Protein AF-A0A940CL05-F1 (afdb_monomer_lite)

Secondary structure (DSSP, 8-state):
-TTSGGG-----TT--HHHHHHHHHHHHHHHHHHHHHHHHHHHHHHHHHHHHHHHTS-TTSPPEEEEEETTTTSEEEEEETT--SS--SEEEEEGGG-GGGTEEEEEE-SSTT--EEEEEEGGGHHHHHHHHHHHHHHHHHHHHHHHHHT-

Foldseek 3Di:
DVVPVVPPDPPPVPQDPVNVVVVVVVVVVLLVLLCVLCVLVLVLVVVVLVCCQVPPADPPAFRWDWDDCCNPPQKIFIDGPPDPDPDGQKIWGDVVSDCVVQKIWIWGCLDVVDIDIDIDGSVCSVVVSVVVNVSVVSNSVVVVVVVVVVD

Sequence (151 aa):
RKRVEELGVTLSDQATVEEIRQKEKEYIQRRELIETSLESFVRSATSLIYQINKRYLPRNADLLRVINLVYEQSEIIIREDQEQNENFLMLIYVKDQDVSKNLIIVEDKTNPEKHETREYNRSQIFKFGDDLADSMVRYLEGIRERSKKAS

Structure (mmCIF, N/CA/C/O backbone):
data_AF-A0A940CL05-F1
#
_entry.id   AF-A0A940CL05-F1
#
loop_
_atom_site.group_PDB
_atom_site.id
_atom_site.type_symbol
_atom_site.label_atom_id
_atom_site.label_alt_id
_atom_site.label_comp_id
_atom_site.label_asym_id
_atom_site.label_entity_id
_atom_site.label_seq_id
_atom_site.pdbx_PDB_ins_code
_atom_site.Cartn_x
_atom_site.Cartn_y
_atom_site.Cartn_z
_atom_site.occupancy
_atom_site.B_iso_or_equiv
_atom_site.auth_seq_id
_atom_site.auth_comp_id
_atom_site.auth_asym_id
_atom_site.auth_atom_id
_atom_site.pdbx_PDB_model_num
ATOM 1 N N . ARG A 1 1 ? -22.496 23.730 14.821 1.00 50.78 1 ARG A N 1
ATOM 2 C CA . ARG A 1 1 ? -23.501 23.354 13.795 1.00 50.78 1 ARG A CA 1
ATOM 3 C C . ARG A 1 1 ? -22.889 22.778 12.508 1.00 50.78 1 ARG A C 1
ATOM 5 O O . ARG A 1 1 ? -23.553 21.954 11.921 1.00 50.78 1 ARG A O 1
ATOM 12 N N . LYS A 1 2 ? -21.629 23.073 12.130 1.00 45.72 2 LYS A N 1
ATOM 13 C CA . LYS A 1 2 ? -20.978 22.493 10.927 1.00 45.72 2 LYS A CA 1
ATOM 14 C C . LYS A 1 2 ? -20.368 21.076 11.052 1.00 45.72 2 LYS A C 1
ATOM 16 O O . LYS A 1 2 ? -20.033 20.500 10.038 1.00 45.72 2 LYS A O 1
ATOM 21 N N . ARG A 1 3 ? -20.225 20.500 12.257 1.00 53.31 3 ARG A N 1
ATOM 22 C CA . ARG A 1 3 ? -19.663 19.137 12.456 1.00 53.31 3 ARG A CA 1
ATOM 23 C C . ARG A 1 3 ? -20.676 17.993 12.314 1.00 53.31 3 ARG A C 1
ATOM 25 O O . ARG A 1 3 ? -20.286 16.839 12.325 1.00 53.31 3 ARG A O 1
ATOM 32 N N . VAL A 1 4 ? -21.969 18.312 12.249 1.00 51.31 4 VAL A N 1
ATOM 33 C CA . VAL A 1 4 ? -23.052 17.318 12.353 1.00 51.31 4 VAL A CA 1
ATOM 34 C C . VAL A 1 4 ? -23.516 16.832 10.972 1.00 51.31 4 VAL A C 1
ATOM 36 O O . VAL A 1 4 ? -24.089 15.757 10.864 1.00 51.31 4 VAL A O 1
ATOM 39 N N . GLU A 1 5 ? -23.217 17.581 9.906 1.00 49.78 5 GLU A N 1
ATOM 40 C CA . GLU A 1 5 ? -23.646 17.259 8.536 1.00 49.78 5 GLU A CA 1
ATOM 41 C C . GLU A 1 5 ? -22.783 16.173 7.866 1.00 49.78 5 GLU A C 1
ATOM 43 O O . GLU A 1 5 ? -23.294 15.425 7.040 1.00 49.78 5 GLU A O 1
ATOM 48 N N . GLU A 1 6 ? -21.520 15.992 8.273 1.00 55.56 6 GLU A N 1
ATOM 49 C CA . GLU A 1 6 ? -20.637 14.930 7.745 1.00 55.56 6 GLU A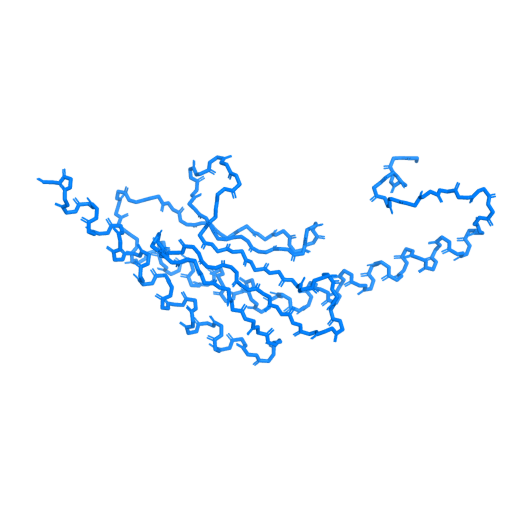 CA 1
ATOM 50 C C . GLU A 1 6 ? -20.995 13.520 8.252 1.00 55.56 6 GLU A C 1
ATOM 52 O O . GLU A 1 6 ? -20.472 12.528 7.753 1.00 55.56 6 GLU A O 1
ATOM 57 N N . LEU A 1 7 ? -21.897 13.403 9.233 1.00 55.06 7 LEU A N 1
ATOM 58 C CA . LEU A 1 7 ? -22.224 12.132 9.884 1.00 55.06 7 LEU A CA 1
ATOM 59 C C . LEU A 1 7 ? -23.323 11.320 9.181 1.00 55.06 7 LEU A C 1
ATOM 61 O O . LEU A 1 7 ? -23.600 10.207 9.618 1.00 55.06 7 LEU A O 1
ATOM 65 N N . GLY A 1 8 ? -23.986 11.838 8.139 1.00 50.81 8 GLY A N 1
ATOM 66 C CA . GLY A 1 8 ? -25.059 11.109 7.434 1.00 50.81 8 GLY A CA 1
ATOM 67 C C . GLY A 1 8 ? -26.237 10.681 8.330 1.00 50.81 8 GLY A C 1
ATOM 68 O O . GLY A 1 8 ? -27.094 9.903 7.915 1.00 50.81 8 GLY A O 1
ATOM 69 N N . VAL A 1 9 ? -26.290 11.177 9.569 1.00 50.28 9 VAL A N 1
ATOM 70 C CA . VAL A 1 9 ? -27.356 10.896 10.523 1.00 50.28 9 VAL A CA 1
ATOM 71 C C . VAL A 1 9 ? -28.519 11.804 10.162 1.00 50.28 9 VAL A C 1
ATOM 73 O O . VAL A 1 9 ? -28.475 13.010 10.400 1.00 50.28 9 VAL A O 1
ATOM 76 N N . THR A 1 10 ? -29.593 11.227 9.625 1.00 50.53 10 THR A N 1
ATOM 77 C CA . THR A 1 10 ? -30.912 11.850 9.728 1.00 50.53 10 THR A CA 1
ATOM 78 C C . THR A 1 10 ? -31.199 12.018 11.216 1.00 50.53 10 THR A C 1
ATOM 80 O O . THR A 1 10 ? -31.483 11.040 11.913 1.00 50.53 10 THR A O 1
ATOM 83 N N . LEU A 1 11 ? -31.032 13.241 11.721 1.00 51.75 11 LEU A N 1
ATOM 84 C CA . LEU A 1 11 ? -31.431 13.635 13.065 1.00 51.75 11 LEU A CA 1
ATOM 85 C C . LEU A 1 11 ? -32.943 13.425 13.164 1.00 51.75 11 LEU A C 1
ATOM 87 O O . LEU A 1 11 ? -33.728 14.284 12.785 1.00 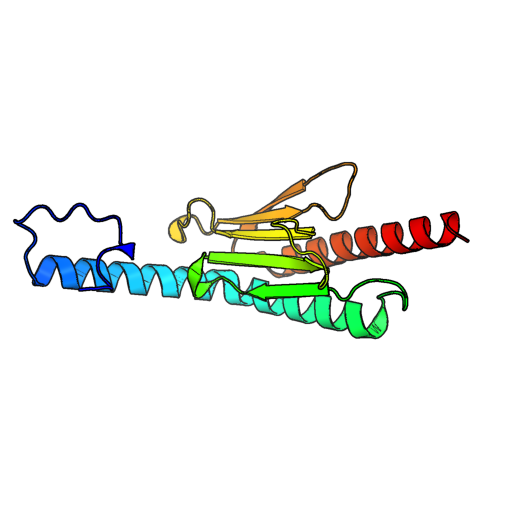51.75 11 LEU A O 1
ATOM 91 N N . SER A 1 12 ? -33.354 12.249 13.632 1.00 51.38 12 SER A N 1
ATOM 92 C CA . SER A 1 12 ? -34.645 12.132 14.292 1.00 51.38 12 SER A CA 1
ATOM 93 C C . SER A 1 12 ? -34.550 13.007 15.539 1.00 51.38 12 SER A C 1
ATOM 95 O O . SER A 1 12 ? -33.623 12.825 16.333 1.00 51.38 12 SER A O 1
ATOM 97 N N . ASP A 1 13 ? -35.480 13.946 15.706 1.00 54.81 13 ASP A N 1
ATOM 98 C CA . ASP A 1 13 ? -35.559 14.930 16.802 1.00 54.81 13 ASP A CA 1
ATOM 99 C C . ASP A 1 13 ? -35.660 14.311 18.223 1.00 54.81 13 ASP A C 1
ATOM 101 O O . ASP A 1 13 ? -35.952 15.000 19.198 1.00 54.81 13 ASP A O 1
ATOM 105 N N . GLN A 1 14 ? -35.421 13.005 18.366 1.00 60.66 14 GLN A N 1
ATOM 106 C CA . GLN A 1 14 ? -35.542 12.219 19.593 1.00 60.66 14 GLN A CA 1
ATOM 107 C C . GLN A 1 14 ? -34.209 11.692 20.149 1.00 60.66 14 GLN A C 1
ATOM 109 O O . GLN A 1 14 ? -34.218 11.094 21.223 1.00 60.66 14 GLN A O 1
ATOM 114 N N . ALA A 1 15 ? -33.073 11.889 19.469 1.00 62.59 15 ALA A N 1
ATOM 115 C CA . ALA A 1 15 ? -31.796 11.373 19.968 1.00 62.59 15 ALA A CA 1
ATOM 116 C C . ALA A 1 15 ? -31.322 12.147 21.213 1.00 62.59 15 ALA A C 1
ATOM 118 O O . ALA A 1 15 ? -31.147 13.369 21.175 1.00 62.59 15 ALA A O 1
ATOM 119 N N . THR A 1 16 ? -31.092 11.448 22.326 1.00 79.69 16 THR A N 1
ATOM 120 C CA . THR A 1 16 ? -30.621 12.080 23.572 1.00 79.69 16 THR A CA 1
ATOM 121 C C . THR A 1 16 ? -29.144 12.471 23.461 1.00 79.69 16 THR A C 1
ATOM 123 O O . THR A 1 16 ? -28.369 11.835 22.750 1.00 79.69 16 THR A O 1
ATOM 126 N N . VAL A 1 17 ? -28.711 13.497 24.205 1.00 82.38 17 VAL A N 1
ATOM 127 C CA . VAL A 1 17 ? -27.296 13.941 24.239 1.00 82.38 17 VAL A CA 1
ATOM 128 C C . VAL A 1 17 ? -26.337 12.783 24.547 1.00 82.38 17 VAL A C 1
ATOM 130 O O . VAL A 1 17 ? -25.236 12.728 24.001 1.00 82.38 17 VAL A O 1
ATOM 133 N N . GLU A 1 18 ? -26.768 11.842 25.385 1.00 84.00 18 GLU A N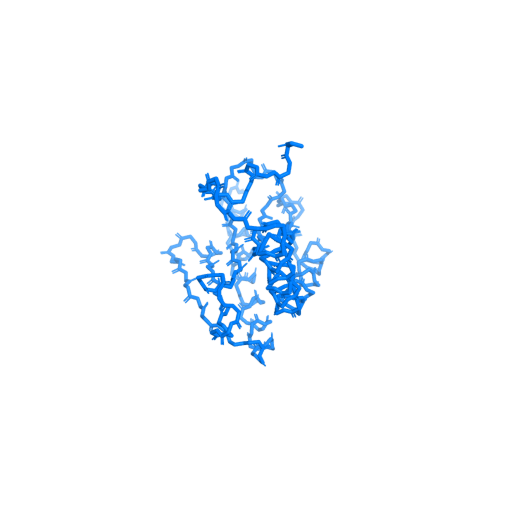 1
ATOM 134 C CA . GLU A 1 18 ? -25.985 10.663 25.753 1.00 84.00 18 GLU A CA 1
ATOM 135 C C . GLU A 1 18 ? -25.817 9.678 24.582 1.00 84.00 18 GLU A C 1
ATOM 137 O O . GLU A 1 18 ? -24.724 9.161 24.364 1.00 84.00 18 GLU A O 1
ATOM 142 N N . GLU A 1 19 ? -26.853 9.491 23.759 1.00 83.38 19 GLU A N 1
ATOM 143 C CA . GLU A 1 19 ? -26.790 8.655 22.551 1.00 83.38 19 GLU A CA 1
ATOM 144 C C . GLU A 1 19 ? -25.864 9.264 21.492 1.00 83.38 19 GLU A C 1
ATOM 146 O O . GLU A 1 19 ? -25.132 8.542 20.813 1.00 83.38 19 GLU A O 1
ATOM 151 N N . ILE A 1 20 ? -25.853 10.596 21.370 1.00 85.06 20 ILE A N 1
ATOM 152 C CA . ILE A 1 20 ? -24.935 11.312 20.471 1.00 85.06 20 ILE A CA 1
ATOM 153 C C . ILE A 1 20 ? -23.485 11.102 20.923 1.00 85.06 20 ILE A C 1
ATOM 155 O O . ILE A 1 20 ? -22.646 10.711 20.113 1.00 85.06 20 ILE A O 1
ATOM 159 N N . ARG A 1 21 ? -23.194 11.285 22.218 1.00 84.75 21 ARG A N 1
ATOM 160 C CA . ARG A 1 21 ? -21.848 11.062 22.779 1.00 84.75 21 ARG A CA 1
ATOM 161 C C . ARG A 1 21 ? -21.378 9.621 22.615 1.00 84.75 21 ARG A C 1
ATOM 163 O O . ARG A 1 21 ? -20.207 9.388 22.319 1.00 84.75 21 ARG A O 1
ATOM 170 N N . GLN A 1 22 ? -22.277 8.658 22.796 1.00 87.62 22 GLN A N 1
ATOM 171 C CA . GLN A 1 22 ? -21.957 7.245 22.628 1.00 87.62 22 GLN A CA 1
ATOM 172 C C . GLN A 1 22 ? -21.604 6.925 21.167 1.00 87.62 22 GLN A C 1
ATOM 174 O O . GLN A 1 22 ? -20.570 6.305 20.917 1.00 87.62 22 GLN A O 1
ATOM 179 N N . LYS A 1 23 ? -22.383 7.429 20.199 1.00 87.38 23 LYS A N 1
ATOM 180 C CA . LYS A 1 23 ? -22.077 7.283 18.765 1.00 87.38 23 LYS A CA 1
ATOM 181 C C . LYS A 1 23 ? -20.760 7.953 18.371 1.00 87.38 23 LYS A C 1
ATOM 183 O O . LYS A 1 23 ? -19.993 7.372 17.607 1.00 87.38 23 LYS A O 1
ATOM 188 N N . GLU A 1 24 ? -20.469 9.143 18.898 1.00 85.88 24 GLU A N 1
ATOM 189 C CA . GLU A 1 24 ? -19.180 9.813 18.674 1.00 85.88 24 GLU A CA 1
ATOM 190 C C . GLU A 1 24 ? -18.010 8.968 19.196 1.00 85.88 24 GLU A C 1
ATOM 192 O O . GLU A 1 24 ? -17.008 8.794 18.501 1.00 85.88 24 GLU A O 1
ATOM 197 N N . LYS A 1 25 ? -18.146 8.391 20.395 1.00 89.12 25 LYS A N 1
ATOM 198 C CA . LYS A 1 25 ? -17.120 7.526 20.987 1.00 89.12 25 LYS A CA 1
ATOM 199 C C . LYS A 1 25 ? -16.885 6.264 20.154 1.00 89.12 25 LYS A C 1
ATOM 201 O O . LYS A 1 25 ? -15.735 5.921 19.890 1.00 89.12 25 LYS A O 1
ATOM 206 N N . GLU A 1 26 ? -17.952 5.599 19.718 1.00 87.12 26 GLU A N 1
ATOM 207 C CA . GLU A 1 26 ? -17.874 4.407 18.862 1.00 87.12 26 GLU A CA 1
ATOM 208 C C . GLU A 1 26 ? -17.238 4.718 17.502 1.00 87.12 26 GLU A C 1
ATOM 210 O O . GLU A 1 26 ? -16.425 3.938 17.000 1.00 87.12 26 GLU A O 1
ATOM 215 N N . TYR A 1 27 ? -17.557 5.878 16.925 1.00 84.62 27 TYR A N 1
ATOM 216 C CA . TYR A 1 27 ? -16.947 6.345 15.684 1.00 84.62 27 TYR A CA 1
ATOM 217 C C . TYR A 1 27 ? -15.434 6.564 15.837 1.00 84.62 27 TYR A C 1
ATOM 219 O O . TYR A 1 27 ? -14.659 6.065 15.019 1.00 84.62 27 TYR A O 1
ATOM 227 N N . ILE A 1 28 ? -14.998 7.244 16.904 1.00 87.06 28 ILE A N 1
ATOM 228 C CA . ILE A 1 28 ? -13.571 7.482 17.185 1.00 87.06 28 ILE A CA 1
ATOM 229 C C . ILE A 1 28 ? -12.826 6.156 17.377 1.00 87.06 28 ILE A C 1
ATOM 231 O O . ILE A 1 28 ? -11.787 5.945 16.755 1.00 87.06 28 ILE A O 1
ATOM 235 N N . GLN A 1 29 ? -13.379 5.236 18.171 1.00 87.50 29 GLN A N 1
ATOM 236 C CA . GLN A 1 29 ? -12.773 3.921 18.407 1.00 87.50 29 GLN A CA 1
ATOM 237 C C . GLN A 1 29 ? -12.638 3.106 17.117 1.00 87.50 29 GLN A C 1
ATOM 239 O O . GLN A 1 29 ? -11.621 2.450 16.892 1.00 87.50 29 GLN A O 1
ATOM 244 N N . ARG A 1 30 ? -13.649 3.156 16.241 1.00 84.31 30 ARG A N 1
ATOM 245 C CA . ARG A 1 30 ? -13.590 2.486 14.939 1.00 84.31 30 ARG A CA 1
ATOM 246 C C . ARG A 1 30 ? -12.474 3.060 14.068 1.00 84.31 30 ARG A C 1
ATOM 248 O O . ARG A 1 30 ? -11.736 2.288 13.460 1.00 84.31 30 ARG A O 1
ATOM 255 N N . ARG A 1 31 ? -12.335 4.387 14.020 1.00 85.06 31 ARG A N 1
ATOM 256 C CA . ARG A 1 31 ? -11.275 5.064 13.257 1.00 85.06 31 ARG A CA 1
ATOM 257 C C . ARG A 1 31 ? -9.884 4.696 13.763 1.00 85.06 31 ARG A C 1
ATOM 259 O O . ARG A 1 31 ? -9.050 4.297 12.959 1.00 85.06 31 ARG A O 1
ATOM 266 N N . GLU A 1 32 ? -9.673 4.734 15.074 1.00 87.69 32 GLU A N 1
ATOM 267 C CA . GLU A 1 32 ? -8.404 4.344 15.701 1.00 87.69 32 GLU A CA 1
ATOM 268 C C . GLU A 1 32 ? -8.027 2.890 15.369 1.00 87.69 32 GLU A C 1
ATOM 270 O O . GLU A 1 32 ? -6.876 2.577 15.051 1.00 87.69 32 GLU A O 1
ATOM 275 N N . LEU A 1 33 ? -9.017 1.990 15.363 1.00 86.88 33 LEU A N 1
ATOM 276 C CA . LEU A 1 33 ? -8.806 0.596 14.994 1.00 86.88 33 LEU A CA 1
ATOM 277 C C . LEU A 1 33 ? -8.395 0.456 13.521 1.00 86.88 33 LEU A C 1
ATOM 279 O O . LEU A 1 33 ? -7.492 -0.329 13.223 1.00 86.88 33 LEU A O 1
ATOM 283 N N . ILE A 1 34 ? -9.026 1.197 12.603 1.00 86.00 34 ILE A N 1
ATOM 284 C CA . ILE A 1 34 ? -8.646 1.211 11.179 1.00 86.00 34 ILE A CA 1
ATOM 285 C C . ILE A 1 34 ? -7.225 1.738 11.008 1.00 86.00 34 ILE A C 1
ATOM 287 O O . ILE A 1 34 ? -6.413 1.092 10.344 1.00 86.00 34 ILE A O 1
ATOM 291 N N . GLU A 1 35 ? -6.911 2.862 11.646 1.00 87.56 35 GLU A N 1
ATOM 292 C CA . GLU A 1 35 ? -5.593 3.484 11.576 1.00 87.56 35 GLU A CA 1
ATOM 293 C C . GLU A 1 35 ? -4.500 2.514 12.021 1.00 87.56 35 GLU A C 1
ATOM 295 O O . GLU A 1 35 ? -3.562 2.238 11.272 1.00 87.56 35 GLU A O 1
ATOM 300 N N . THR A 1 36 ? -4.708 1.867 13.167 1.00 87.75 36 THR A N 1
ATOM 301 C CA . THR A 1 36 ? -3.803 0.836 13.692 1.00 87.75 36 THR A CA 1
ATOM 302 C C . THR A 1 36 ? -3.657 -0.358 12.736 1.00 87.75 36 THR A C 1
ATOM 304 O O . THR A 1 36 ? -2.601 -0.984 12.668 1.00 87.75 36 THR A O 1
ATOM 307 N N . SER A 1 37 ? -4.704 -0.696 11.977 1.00 87.00 37 SER A N 1
ATOM 308 C CA . SER A 1 37 ? -4.694 -1.830 11.038 1.00 87.00 37 SER A CA 1
ATOM 309 C C . SER A 1 37 ? -3.848 -1.572 9.802 1.00 87.00 37 SER A C 1
ATOM 311 O O . SER A 1 37 ? -3.186 -2.486 9.310 1.00 87.00 37 SER A O 1
ATOM 313 N N . LEU A 1 38 ? -3.900 -0.342 9.294 1.00 92.69 38 LEU A N 1
ATOM 314 C CA . LEU A 1 38 ? -3.217 0.067 8.072 1.00 92.69 38 LEU A CA 1
ATOM 315 C C . LEU A 1 38 ? -1.828 0.654 8.340 1.00 92.69 38 LEU A C 1
ATOM 317 O O . LEU A 1 38 ? -1.032 0.767 7.413 1.00 92.69 38 LEU A O 1
ATOM 321 N N . GLU A 1 39 ? -1.491 0.974 9.590 1.00 93.00 39 GLU A N 1
ATOM 322 C CA . GLU A 1 39 ? -0.227 1.619 9.952 1.00 93.00 39 GLU A CA 1
ATOM 323 C C . GLU A 1 39 ? 1.010 0.866 9.428 1.00 93.00 39 GLU A C 1
ATOM 325 O O . GLU A 1 39 ? 1.941 1.461 8.878 1.00 93.00 39 GLU A O 1
ATOM 330 N N . SER A 1 40 ? 1.029 -0.464 9.551 1.00 94.94 40 SER A N 1
ATOM 331 C CA . SER A 1 40 ? 2.128 -1.289 9.039 1.00 94.94 40 SER A CA 1
ATOM 332 C C . SER A 1 40 ? 2.218 -1.255 7.507 1.00 94.94 40 SER A C 1
ATOM 334 O O . SER A 1 40 ? 3.323 -1.190 6.963 1.00 94.94 40 SER A O 1
ATOM 336 N N . PHE A 1 41 ? 1.076 -1.212 6.816 1.00 96.38 41 PHE A N 1
ATOM 337 C CA . PHE A 1 41 ? 0.984 -1.107 5.359 1.00 96.38 41 PHE A CA 1
ATOM 338 C C . PHE A 1 41 ? 1.472 0.261 4.873 1.00 96.38 41 PHE A C 1
ATOM 340 O O . PHE A 1 41 ? 2.288 0.314 3.952 1.00 96.38 41 PHE A O 1
ATOM 347 N N . VAL A 1 42 ? 1.083 1.353 5.547 1.00 96.56 42 VAL A N 1
ATOM 348 C CA . VAL A 1 42 ? 1.586 2.712 5.267 1.00 96.56 42 VAL A CA 1
ATOM 349 C C . VAL A 1 42 ? 3.107 2.750 5.377 1.00 96.56 42 VAL A C 1
ATOM 351 O O . VAL A 1 42 ? 3.778 3.243 4.467 1.00 96.56 42 VAL A O 1
ATOM 354 N N . ARG A 1 43 ? 3.674 2.215 6.467 1.00 97.12 43 ARG A N 1
ATOM 355 C CA . ARG A 1 43 ? 5.132 2.191 6.672 1.00 97.12 43 ARG A CA 1
ATOM 356 C C . ARG A 1 43 ? 5.844 1.384 5.588 1.00 97.12 43 ARG A C 1
ATOM 358 O O . ARG A 1 43 ? 6.851 1.850 5.056 1.00 97.12 43 ARG A O 1
ATOM 365 N N . SER A 1 44 ? 5.322 0.201 5.260 1.00 97.88 44 SER A N 1
ATOM 366 C CA . SER A 1 44 ? 5.894 -0.677 4.235 1.00 97.88 44 SER A CA 1
ATOM 367 C C . SER A 1 44 ? 5.894 -0.001 2.859 1.00 97.88 44 SER A C 1
ATOM 369 O O . SER A 1 44 ? 6.952 0.138 2.238 1.00 97.88 44 SER A O 1
ATOM 371 N N . ALA A 1 45 ? 4.746 0.545 2.443 1.00 98.25 45 ALA A N 1
ATOM 372 C CA . ALA A 1 45 ? 4.609 1.265 1.181 1.00 98.25 45 ALA A CA 1
ATOM 373 C C . ALA A 1 45 ? 5.526 2.493 1.119 1.00 98.25 45 ALA A C 1
ATOM 375 O O . ALA A 1 45 ? 6.296 2.652 0.173 1.00 98.25 45 ALA A O 1
ATOM 376 N N . THR A 1 46 ? 5.516 3.328 2.160 1.00 98.25 46 THR A N 1
ATOM 377 C CA . THR A 1 46 ? 6.345 4.542 2.223 1.00 98.25 46 THR A CA 1
ATOM 378 C C . THR A 1 46 ? 7.834 4.213 2.120 1.00 98.25 46 THR A C 1
ATOM 380 O O . THR A 1 46 ? 8.565 4.867 1.374 1.00 98.25 46 THR A O 1
ATOM 383 N N . SER A 1 47 ? 8.287 3.180 2.836 1.00 98.19 47 SER A N 1
ATOM 384 C CA . SER A 1 47 ? 9.685 2.745 2.818 1.00 98.19 47 SER A CA 1
ATOM 385 C C . SER A 1 47 ? 10.123 2.281 1.430 1.00 98.19 47 SER A C 1
ATOM 387 O O . SER A 1 47 ? 11.159 2.732 0.929 1.00 98.19 47 SER A O 1
ATOM 389 N N . LEU A 1 48 ? 9.338 1.416 0.781 1.00 98.31 48 LEU A N 1
ATOM 390 C CA . LEU A 1 48 ? 9.679 0.908 -0.545 1.00 98.31 48 LEU A CA 1
ATOM 391 C C . LEU A 1 48 ? 9.666 2.027 -1.593 1.00 98.31 48 LEU A C 1
ATOM 393 O O . LEU A 1 48 ? 10.621 2.160 -2.360 1.00 98.31 48 LEU A O 1
ATOM 397 N N . ILE A 1 49 ? 8.625 2.862 -1.605 1.00 98.25 49 ILE A N 1
ATOM 398 C CA . ILE A 1 49 ? 8.495 3.954 -2.578 1.00 98.25 49 ILE A CA 1
ATOM 399 C C . ILE A 1 49 ? 9.637 4.965 -2.432 1.00 98.25 49 ILE A C 1
ATOM 401 O O . ILE A 1 49 ? 10.211 5.393 -3.436 1.00 98.25 49 ILE A O 1
ATOM 405 N N . TYR A 1 50 ? 10.062 5.276 -1.203 1.00 98.12 50 TYR A N 1
ATOM 406 C CA . TYR A 1 50 ? 11.253 6.097 -0.978 1.00 98.12 50 TYR A CA 1
ATOM 407 C C . TYR A 1 50 ? 12.513 5.471 -1.598 1.00 98.12 50 TYR A C 1
ATOM 409 O O . TYR A 1 50 ? 13.294 6.162 -2.260 1.00 98.12 50 TYR A O 1
ATOM 417 N N . GLN A 1 51 ? 12.720 4.164 -1.413 1.00 97.75 51 GLN A N 1
ATOM 418 C CA . GLN A 1 51 ? 13.868 3.460 -1.990 1.00 97.75 51 GLN A CA 1
ATOM 419 C C . GLN A 1 51 ? 13.828 3.454 -3.523 1.00 97.75 51 GLN A C 1
ATOM 421 O O . GLN A 1 51 ? 14.864 3.688 -4.152 1.00 97.75 51 GLN A O 1
ATOM 426 N N . ILE A 1 52 ? 12.650 3.252 -4.117 1.00 97.44 52 ILE A N 1
ATOM 427 C CA . ILE A 1 52 ? 12.439 3.298 -5.569 1.00 97.44 52 ILE A CA 1
ATOM 428 C C . ILE A 1 52 ? 12.783 4.670 -6.126 1.00 97.44 52 ILE A C 1
ATOM 430 O O . ILE A 1 52 ? 13.667 4.758 -6.981 1.00 97.44 52 ILE A O 1
ATOM 434 N N . ASN A 1 53 ? 12.170 5.727 -5.595 1.00 97.38 53 ASN A N 1
ATOM 435 C CA . ASN A 1 53 ? 12.432 7.100 -6.028 1.00 97.38 53 ASN A CA 1
ATOM 436 C C . ASN A 1 53 ? 13.919 7.454 -5.931 1.00 97.38 53 ASN A C 1
ATOM 438 O O . ASN A 1 53 ? 14.464 8.123 -6.803 1.00 97.38 53 ASN A O 1
ATOM 442 N N . LYS A 1 54 ? 14.597 6.985 -4.877 1.00 96.38 54 LYS A N 1
ATOM 443 C CA . LYS A 1 54 ? 16.006 7.303 -4.637 1.00 96.38 54 LYS A CA 1
ATOM 444 C C . LYS A 1 54 ? 16.979 6.537 -5.536 1.00 96.38 54 LYS A C 1
ATOM 446 O O . LYS A 1 54 ? 18.038 7.076 -5.852 1.00 96.38 54 LYS A O 1
ATOM 451 N N . ARG A 1 55 ? 16.704 5.267 -5.851 1.00 95.69 55 ARG A N 1
ATOM 452 C CA . ARG A 1 55 ? 17.708 4.351 -6.436 1.00 95.69 55 ARG A CA 1
ATOM 453 C C . ARG A 1 55 ? 17.328 3.749 -7.781 1.00 95.69 55 ARG A C 1
ATOM 455 O O . ARG A 1 55 ? 18.228 3.411 -8.544 1.00 95.69 55 ARG A O 1
ATOM 462 N N . TYR A 1 56 ? 16.041 3.560 -8.050 1.00 95.12 56 TYR A N 1
ATOM 463 C CA . TYR A 1 56 ? 15.585 2.687 -9.137 1.00 95.12 56 TYR A CA 1
ATOM 464 C C . TYR A 1 56 ? 14.742 3.403 -10.195 1.00 95.12 56 TYR A C 1
ATOM 466 O O 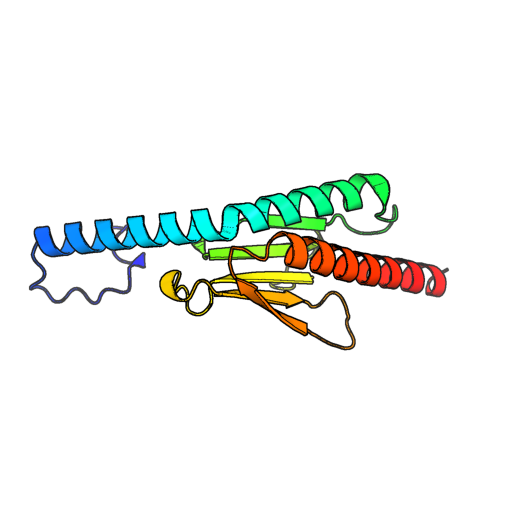. TYR A 1 56 ? 14.653 2.904 -11.324 1.00 95.12 56 TYR A O 1
ATOM 474 N N . LEU A 1 57 ? 14.164 4.556 -9.848 1.00 94.25 57 LEU A N 1
ATOM 475 C CA . LEU A 1 57 ? 13.357 5.373 -10.742 1.00 94.25 57 LEU A CA 1
ATOM 476 C C . LEU A 1 57 ? 14.233 6.030 -11.837 1.00 94.25 57 LEU A C 1
ATOM 478 O O . LEU A 1 57 ? 15.237 6.675 -11.515 1.00 94.25 57 LEU A O 1
ATOM 482 N N . PRO A 1 58 ? 13.898 5.868 -13.132 1.00 91.62 58 PRO A N 1
ATOM 483 C CA . PRO A 1 58 ? 14.590 6.555 -14.224 1.00 91.62 58 PRO A CA 1
ATOM 484 C C . PRO A 1 58 ? 14.483 8.084 -14.122 1.00 91.62 58 PRO A C 1
ATOM 486 O O . PRO A 1 58 ? 13.474 8.610 -13.673 1.00 91.62 58 PRO A O 1
ATOM 489 N N . ARG A 1 59 ? 15.498 8.819 -14.599 1.00 86.88 59 ARG A N 1
ATOM 490 C CA . ARG A 1 59 ? 15.550 10.296 -14.484 1.00 86.88 59 ARG A CA 1
ATOM 491 C C . ARG A 1 59 ? 14.417 11.035 -15.201 1.00 86.88 59 ARG A C 1
ATOM 493 O O . ARG A 1 59 ? 14.126 12.168 -14.848 1.00 86.88 59 ARG A O 1
ATOM 500 N N . ASN A 1 60 ? 13.860 10.431 -16.243 1.00 85.50 60 ASN A N 1
ATOM 501 C CA . ASN A 1 60 ? 12.767 10.970 -17.049 1.00 85.50 60 ASN A CA 1
ATOM 502 C C . ASN A 1 60 ? 11.385 10.498 -16.572 1.00 85.50 60 ASN A C 1
ATOM 504 O O . ASN A 1 60 ? 10.392 10.855 -17.197 1.00 85.50 60 ASN A O 1
ATOM 508 N N . ALA A 1 61 ? 11.326 9.660 -15.534 1.00 90.50 61 ALA A N 1
ATOM 509 C CA . ALA A 1 61 ? 10.080 9.173 -14.969 1.00 90.50 61 ALA A CA 1
ATOM 510 C C . ALA A 1 61 ? 9.603 10.097 -13.849 1.00 90.50 61 ALA A C 1
ATOM 512 O O . ALA A 1 61 ? 10.405 10.761 -13.187 1.00 90.50 61 ALA A O 1
ATOM 513 N N . ASP A 1 62 ? 8.294 10.114 -13.642 1.00 92.44 62 ASP A N 1
ATOM 514 C CA . ASP A 1 62 ? 7.687 10.900 -12.586 1.00 92.44 62 ASP A CA 1
ATOM 515 C C . ASP A 1 62 ? 7.899 10.265 -11.204 1.00 92.44 62 ASP A C 1
ATOM 517 O O . ASP A 1 62 ? 8.009 9.042 -11.068 1.00 92.44 62 ASP A O 1
ATOM 521 N N . LEU A 1 63 ? 7.981 11.103 -10.170 1.00 95.00 63 LEU A N 1
ATOM 522 C CA . LEU A 1 63 ? 8.147 10.642 -8.798 1.00 95.00 63 LEU A CA 1
ATOM 523 C C . LEU A 1 63 ? 6.908 9.877 -8.347 1.00 95.00 63 LEU A C 1
ATOM 525 O O . LEU A 1 63 ? 5.776 10.259 -8.620 1.00 95.00 63 LEU A O 1
ATOM 529 N N . LEU A 1 64 ? 7.126 8.826 -7.567 1.00 96.50 64 LEU A N 1
ATOM 530 C CA . LEU A 1 64 ? 6.037 8.090 -6.947 1.00 96.50 64 LEU A CA 1
ATOM 531 C C . LEU A 1 64 ? 5.688 8.686 -5.588 1.00 96.50 64 LEU A C 1
ATOM 533 O O . LEU A 1 64 ? 6.568 9.019 -4.786 1.00 96.50 64 LEU A O 1
ATOM 537 N N . ARG A 1 65 ? 4.395 8.779 -5.296 1.00 96.12 65 ARG A N 1
ATOM 538 C CA . ARG A 1 65 ? 3.856 9.275 -4.032 1.00 96.12 65 ARG A CA 1
ATOM 539 C C . ARG A 1 65 ? 3.045 8.201 -3.337 1.00 96.12 65 ARG A C 1
ATOM 541 O O . ARG A 1 65 ? 2.287 7.479 -3.974 1.00 96.12 65 ARG A O 1
ATOM 548 N N . VAL A 1 66 ? 3.187 8.162 -2.015 1.00 97.50 66 VAL A N 1
ATOM 549 C CA . VAL A 1 66 ? 2.255 7.480 -1.116 1.00 97.50 66 VAL A CA 1
ATOM 550 C C . VAL A 1 66 ? 1.385 8.555 -0.484 1.00 97.50 66 VAL A C 1
ATOM 552 O O . VAL A 1 66 ? 1.897 9.412 0.238 1.00 97.50 66 VAL A O 1
ATOM 555 N N . ILE A 1 67 ? 0.090 8.532 -0.774 1.00 95.62 67 ILE A N 1
ATOM 556 C CA . ILE A 1 67 ? -0.899 9.405 -0.150 1.00 95.62 67 ILE A CA 1
ATOM 557 C C . ILE A 1 67 ? -1.574 8.609 0.957 1.00 95.62 67 ILE A C 1
ATOM 559 O O . ILE A 1 67 ? -2.239 7.605 0.709 1.00 95.62 67 ILE A O 1
ATOM 563 N N . ASN A 1 68 ? -1.348 9.049 2.190 1.00 95.25 68 ASN A N 1
ATOM 564 C CA . ASN A 1 68 ? -1.957 8.467 3.373 1.00 95.25 68 ASN A CA 1
ATOM 565 C C . ASN A 1 68 ? -3.265 9.207 3.671 1.00 95.25 68 ASN A C 1
ATOM 567 O O . ASN A 1 68 ? -3.217 10.319 4.190 1.00 95.25 68 ASN A O 1
ATOM 571 N N . LEU A 1 69 ? -4.398 8.588 3.336 1.00 93.25 69 LEU A N 1
ATOM 572 C CA . LEU A 1 69 ? -5.750 9.083 3.624 1.00 93.25 69 LEU A CA 1
ATOM 573 C C . LEU A 1 69 ? -6.448 8.169 4.636 1.00 93.25 69 LEU A C 1
ATOM 575 O O . LEU A 1 69 ? -7.670 8.026 4.642 1.00 93.25 69 LEU A O 1
ATOM 579 N N . VAL A 1 70 ? -5.678 7.476 5.480 1.00 91.38 70 VAL A N 1
ATOM 580 C CA . VAL A 1 70 ? -6.224 6.479 6.406 1.00 91.38 70 VAL A CA 1
ATOM 581 C C . VAL A 1 70 ? -7.182 7.123 7.410 1.00 91.38 70 VAL A C 1
ATOM 583 O O . VAL A 1 70 ? -8.225 6.542 7.725 1.00 91.38 70 VAL A O 1
ATOM 586 N N . TYR A 1 71 ? -6.865 8.339 7.860 1.00 85.50 71 TYR A N 1
ATOM 587 C CA . TYR A 1 71 ? -7.686 9.080 8.811 1.00 85.50 71 TYR A CA 1
ATOM 588 C C . TYR A 1 71 ? -9.016 9.533 8.194 1.00 85.50 71 TYR A C 1
ATOM 590 O O . TYR A 1 71 ? -10.076 9.340 8.791 1.00 85.50 71 TYR A O 1
ATOM 598 N N . GLU A 1 72 ? -8.981 10.097 6.986 1.00 86.69 72 GLU A N 1
ATOM 599 C CA . GLU A 1 72 ? -10.153 10.660 6.316 1.00 86.69 72 GLU A CA 1
ATOM 600 C C . GLU A 1 72 ? -10.993 9.578 5.631 1.00 86.69 72 GLU A C 1
ATOM 602 O O . GLU A 1 72 ? -12.207 9.501 5.833 1.00 86.69 72 GLU A O 1
ATOM 607 N N . GLN A 1 73 ? -10.351 8.707 4.857 1.00 87.88 73 GLN A N 1
ATOM 608 C CA . GLN A 1 73 ? -10.996 7.791 3.908 1.00 87.88 73 GLN A CA 1
ATOM 609 C C . GLN A 1 73 ? -10.701 6.316 4.181 1.00 87.88 73 GLN A C 1
ATOM 611 O O . GLN A 1 73 ? -11.375 5.458 3.625 1.00 87.88 73 GLN A O 1
ATOM 616 N N . SER A 1 74 ? -9.774 6.008 5.094 1.00 89.62 74 SER A N 1
ATOM 617 C CA . SER A 1 74 ? -9.356 4.625 5.374 1.00 89.62 74 SER A CA 1
ATOM 618 C C . SER A 1 74 ? -8.663 3.957 4.186 1.00 89.62 74 SER A C 1
ATOM 620 O O . SER A 1 74 ? -8.767 2.746 3.985 1.00 89.62 74 SER A O 1
ATOM 622 N N . GLU A 1 75 ? -7.913 4.772 3.443 1.00 93.31 75 GLU A N 1
ATOM 623 C CA . GLU A 1 75 ? -7.255 4.410 2.194 1.00 93.31 75 GLU A CA 1
ATOM 624 C C . GLU A 1 75 ? -5.776 4.819 2.189 1.00 93.31 75 GLU A C 1
ATOM 626 O O . GLU A 1 75 ? -5.366 5.818 2.787 1.00 93.31 75 GLU A O 1
ATOM 631 N N . ILE A 1 76 ? -4.968 4.047 1.468 1.00 96.44 76 ILE A N 1
ATOM 632 C CA . ILE A 1 76 ? -3.594 4.385 1.095 1.00 96.44 76 ILE A CA 1
ATOM 633 C C . ILE A 1 76 ? -3.515 4.308 -0.423 1.00 96.44 76 ILE A C 1
ATOM 635 O O . ILE A 1 76 ? -3.876 3.289 -1.012 1.00 96.44 76 ILE A O 1
ATOM 639 N N . ILE A 1 77 ? -3.001 5.360 -1.049 1.00 96.69 77 ILE A N 1
ATOM 640 C CA . ILE A 1 77 ? -2.896 5.447 -2.505 1.00 96.69 77 ILE A CA 1
ATOM 641 C C . ILE A 1 77 ? -1.426 5.548 -2.896 1.00 96.69 77 ILE A C 1
ATOM 643 O O . ILE A 1 77 ? -0.686 6.362 -2.345 1.00 96.69 77 ILE A O 1
ATOM 647 N N . ILE A 1 78 ? -1.006 4.750 -3.875 1.00 97.31 78 ILE A N 1
ATOM 648 C CA . ILE A 1 78 ? 0.281 4.899 -4.558 1.00 97.31 78 ILE A CA 1
ATOM 649 C C . ILE A 1 78 ? 0.011 5.400 -5.972 1.00 97.31 78 ILE A C 1
ATOM 651 O O . ILE A 1 78 ? -0.743 4.768 -6.714 1.00 97.31 78 ILE A O 1
ATOM 655 N N . ARG A 1 79 ? 0.626 6.520 -6.358 1.00 95.69 79 ARG A N 1
ATOM 656 C CA . ARG A 1 79 ? 0.458 7.125 -7.690 1.00 95.69 79 ARG A CA 1
ATOM 657 C C . ARG A 1 79 ? 1.689 7.913 -8.140 1.00 95.69 79 ARG A C 1
ATOM 659 O O . ARG A 1 79 ? 2.595 8.143 -7.341 1.00 95.69 79 ARG A O 1
ATOM 666 N N . GLU A 1 80 ? 1.702 8.328 -9.400 1.00 94.88 80 GLU A N 1
ATOM 667 C CA . GLU A 1 80 ? 2.667 9.297 -9.937 1.00 94.88 80 GLU A CA 1
ATOM 668 C C . GLU A 1 80 ? 2.332 10.729 -9.456 1.00 94.88 80 GLU A C 1
ATOM 670 O O . GLU A 1 80 ? 1.170 11.047 -9.195 1.00 94.88 80 GLU A O 1
ATOM 675 N N . ASP A 1 81 ? 3.340 11.583 -9.260 1.00 91.81 81 ASP A N 1
ATOM 676 C CA . ASP A 1 81 ? 3.215 12.917 -8.642 1.00 91.81 81 ASP A CA 1
ATOM 677 C C . ASP A 1 81 ? 2.428 13.922 -9.502 1.00 91.81 81 ASP A C 1
ATOM 679 O O . ASP A 1 81 ? 1.667 14.732 -8.976 1.00 91.81 81 ASP A O 1
ATOM 683 N N . GLN A 1 82 ? 2.598 13.865 -10.821 1.00 87.81 82 GLN A N 1
ATOM 684 C CA . GLN A 1 82 ? 1.958 14.721 -11.821 1.00 87.81 82 GLN A CA 1
ATOM 685 C C . GLN A 1 82 ? 0.561 14.233 -12.222 1.00 87.81 82 GLN A C 1
ATOM 687 O O . GLN A 1 82 ? -0.122 14.915 -12.985 1.00 87.81 82 GLN A O 1
ATOM 692 N N . GLU A 1 83 ? 0.116 13.074 -11.733 1.00 82.56 83 GLU A N 1
ATOM 693 C CA . GLU A 1 83 ? -1.213 12.546 -12.030 1.00 82.56 83 GLU A CA 1
ATOM 694 C C . GLU A 1 83 ? -2.288 13.390 -11.319 1.00 82.56 83 GLU A C 1
ATOM 696 O O . GLU A 1 83 ? -2.345 13.469 -10.088 1.00 82.56 83 GLU A O 1
ATOM 701 N N . GLN A 1 84 ? -3.134 14.059 -12.109 1.00 65.56 84 GLN A N 1
ATOM 702 C CA . GLN A 1 84 ? -4.139 15.013 -11.613 1.00 65.56 84 GLN A CA 1
ATOM 703 C C . GLN A 1 84 ? -5.524 14.383 -11.392 1.00 65.56 84 GLN A C 1
ATOM 705 O O . GLN A 1 84 ? -6.364 14.987 -10.725 1.00 65.56 84 GLN A O 1
ATOM 710 N N . ASN A 1 85 ? -5.763 13.172 -11.907 1.00 68.44 85 ASN A N 1
ATOM 711 C CA . ASN A 1 85 ? -7.043 12.464 -11.793 1.00 68.44 85 ASN A CA 1
ATOM 712 C C . ASN A 1 85 ? -7.066 11.497 -10.589 1.00 68.44 85 ASN A C 1
ATOM 714 O O . ASN A 1 85 ? -6.062 11.298 -9.906 1.00 68.44 85 ASN A O 1
ATOM 718 N N . GLU A 1 86 ? -8.194 10.809 -10.368 1.00 69.38 86 GLU A N 1
ATOM 719 C CA . GLU A 1 86 ? -8.324 9.667 -9.433 1.00 69.38 86 GLU A CA 1
ATOM 720 C C . GLU A 1 86 ? -7.527 8.417 -9.880 1.00 69.38 86 GLU A C 1
ATOM 722 O O . GLU A 1 86 ? -7.791 7.294 -9.449 1.00 69.38 86 GLU A O 1
ATOM 727 N N . ASN A 1 87 ? -6.560 8.583 -10.785 1.00 86.06 87 ASN A N 1
ATOM 728 C CA . ASN A 1 87 ? -5.759 7.488 -11.295 1.00 86.06 87 ASN A CA 1
ATOM 729 C C . ASN A 1 87 ? -4.680 7.106 -10.269 1.00 86.06 87 ASN A C 1
ATOM 731 O O . ASN A 1 87 ? -4.027 7.956 -9.659 1.00 86.06 87 ASN A O 1
ATOM 735 N N . PHE A 1 88 ? -4.517 5.804 -10.060 1.00 92.88 88 PHE A N 1
ATOM 736 C CA . PHE A 1 88 ? -3.613 5.240 -9.067 1.00 92.88 88 PHE A CA 1
ATOM 737 C C . PHE A 1 88 ? -2.919 4.004 -9.623 1.00 92.88 88 PHE A C 1
ATOM 739 O O . PHE A 1 88 ? -3.485 3.267 -10.430 1.00 92.88 88 PHE A O 1
ATOM 746 N N . LEU A 1 89 ? -1.708 3.751 -9.135 1.00 95.25 89 LEU A N 1
ATOM 747 C CA . LEU A 1 89 ? -0.997 2.495 -9.361 1.00 95.25 89 LEU A CA 1
ATOM 748 C C . LEU A 1 89 ? -1.457 1.430 -8.371 1.00 95.25 89 LEU A C 1
ATOM 750 O O . LEU A 1 89 ? -1.607 0.270 -8.743 1.00 95.25 89 LEU A O 1
ATOM 754 N N . MET A 1 90 ? -1.696 1.828 -7.119 1.00 96.88 90 MET A N 1
ATOM 755 C CA . MET A 1 90 ? -2.200 0.929 -6.089 1.00 96.88 90 MET A CA 1
ATOM 756 C C . MET A 1 90 ? -3.144 1.642 -5.120 1.00 96.88 90 MET A C 1
ATOM 758 O O . MET A 1 90 ? -2.873 2.777 -4.727 1.00 96.88 90 MET A O 1
ATOM 762 N N . LEU A 1 91 ? -4.213 0.958 -4.715 1.00 96.62 91 LEU A N 1
ATOM 763 C CA . LEU A 1 91 ? -5.146 1.394 -3.674 1.00 96.62 91 LEU A CA 1
ATOM 764 C C . LEU A 1 91 ? -5.229 0.314 -2.594 1.00 96.62 91 LEU A C 1
ATOM 766 O O . LEU A 1 91 ? -5.467 -0.851 -2.903 1.00 96.62 91 LEU A O 1
ATOM 770 N N . ILE A 1 92 ? -5.033 0.700 -1.335 1.00 96.88 92 ILE A N 1
ATOM 771 C CA . ILE A 1 92 ? -5.040 -0.200 -0.177 1.00 96.88 92 ILE A CA 1
ATOM 772 C C . ILE A 1 92 ? -6.093 0.289 0.813 1.00 96.88 92 ILE A C 1
ATOM 774 O O . ILE A 1 92 ? -6.039 1.446 1.225 1.00 96.88 92 ILE A O 1
ATOM 778 N N . TYR A 1 93 ? -7.025 -0.569 1.223 1.00 94.31 93 TYR A N 1
ATOM 779 C CA . TYR A 1 93 ? -8.133 -0.179 2.104 1.00 94.31 93 TYR A CA 1
ATOM 780 C C . TYR A 1 93 ? -8.658 -1.346 2.943 1.00 94.31 93 TYR A C 1
ATOM 782 O O . TYR A 1 93 ? -8.380 -2.512 2.666 1.00 94.31 93 TYR A O 1
ATOM 790 N N . VAL A 1 94 ? -9.431 -1.045 3.988 1.00 90.12 94 VAL A N 1
ATOM 791 C CA . VAL A 1 94 ? -10.131 -2.069 4.784 1.00 90.12 94 VAL A CA 1
ATOM 792 C C . VAL A 1 94 ? -11.464 -2.411 4.121 1.00 90.12 94 VAL A C 1
ATOM 794 O O . VAL A 1 94 ? -12.282 -1.519 3.886 1.00 90.12 94 VAL A O 1
ATOM 797 N N . LYS A 1 95 ? -11.714 -3.700 3.860 1.00 87.00 95 LYS A N 1
ATOM 798 C CA . LYS A 1 95 ? -12.956 -4.160 3.217 1.00 87.00 95 LYS A CA 1
ATOM 799 C C . LYS A 1 95 ? -14.180 -3.725 4.025 1.00 87.00 95 LYS A C 1
ATOM 801 O O . LYS A 1 95 ? -14.239 -3.946 5.234 1.00 87.00 95 LYS A O 1
ATOM 806 N N . ASP A 1 96 ? -15.152 -3.115 3.349 1.00 84.25 96 ASP A N 1
ATOM 807 C CA . ASP A 1 96 ? -16.406 -2.608 3.930 1.00 84.25 96 ASP A CA 1
ATOM 808 C C . ASP A 1 96 ? -16.225 -1.604 5.087 1.00 84.25 96 ASP A C 1
ATOM 810 O O . ASP A 1 96 ? -17.147 -1.403 5.876 1.00 84.25 96 ASP A O 1
ATOM 814 N N . GLN A 1 97 ? -15.029 -1.012 5.237 1.00 77.19 97 GLN A N 1
ATOM 815 C CA . GLN A 1 97 ? -14.637 -0.231 6.421 1.00 77.19 97 GLN A CA 1
ATOM 816 C C . GLN A 1 97 ? -14.843 -0.994 7.747 1.00 77.19 97 GLN A C 1
ATOM 818 O O . GLN A 1 97 ? -14.954 -0.400 8.825 1.00 77.19 97 GLN A O 1
ATOM 823 N N . ASP A 1 98 ? -14.879 -2.327 7.673 1.00 79.12 98 ASP A N 1
ATOM 824 C CA . ASP A 1 98 ? -15.135 -3.206 8.800 1.00 79.12 98 ASP A CA 1
ATOM 825 C C . ASP A 1 98 ? -13.837 -3.856 9.268 1.00 79.12 98 ASP A C 1
ATOM 827 O O . ASP A 1 98 ? -13.389 -4.908 8.808 1.00 79.12 98 ASP A O 1
ATOM 831 N N . VAL A 1 99 ? -13.240 -3.215 10.263 1.00 70.94 99 VAL A N 1
ATOM 832 C CA . VAL A 1 99 ? -11.989 -3.658 10.872 1.00 70.94 99 VAL A CA 1
ATOM 833 C C . VAL A 1 99 ? -12.109 -4.981 11.625 1.00 70.94 99 VAL A C 1
ATOM 835 O O . VAL A 1 99 ? -11.074 -5.610 11.867 1.00 70.94 99 VAL A O 1
ATOM 838 N N . SER A 1 100 ? -13.327 -5.421 11.969 1.00 75.38 100 SER A N 1
ATOM 839 C CA . SER A 1 100 ? -13.559 -6.725 12.601 1.00 75.38 100 SER A CA 1
ATOM 840 C C . SER A 1 100 ? -13.311 -7.882 11.633 1.00 75.38 100 SER A C 1
ATOM 842 O O . SER A 1 100 ? -12.837 -8.939 12.049 1.00 75.38 100 SER A O 1
ATOM 844 N N . LYS A 1 101 ? -13.516 -7.652 10.328 1.00 76.62 101 LYS A N 1
ATOM 845 C CA . LYS A 1 101 ? -13.203 -8.624 9.271 1.00 76.62 101 LYS A CA 1
ATOM 846 C C . LYS A 1 101 ? -11.704 -8.843 9.106 1.00 76.62 101 LYS A C 1
ATOM 848 O O . LYS A 1 101 ? -11.307 -9.821 8.485 1.00 76.62 101 LYS A O 1
ATOM 853 N N . ASN A 1 102 ? -10.881 -7.949 9.667 1.00 79.00 102 ASN A N 1
ATOM 854 C CA . ASN A 1 102 ? -9.421 -8.007 9.622 1.00 79.00 102 ASN A CA 1
ATOM 855 C C . ASN A 1 102 ? -8.849 -8.097 8.194 1.00 79.00 102 ASN A C 1
ATOM 857 O O . ASN A 1 102 ? -7.730 -8.569 8.018 1.00 79.00 102 ASN A O 1
ATOM 861 N N . LEU A 1 103 ? -9.614 -7.647 7.197 1.00 91.06 103 LEU A N 1
ATOM 862 C CA . LEU A 1 103 ? -9.348 -7.899 5.789 1.00 91.06 103 LEU A CA 1
ATOM 863 C C . LEU A 1 103 ? -8.997 -6.596 5.075 1.00 91.06 103 LEU A C 1
ATOM 865 O O . LEU A 1 103 ? -9.800 -5.663 5.006 1.00 91.06 103 LEU A O 1
ATOM 869 N N . ILE A 1 104 ? -7.778 -6.551 4.561 1.00 94.69 104 ILE A N 1
ATOM 870 C CA . ILE A 1 104 ? -7.197 -5.435 3.827 1.00 94.69 104 ILE A CA 1
ATOM 871 C C . ILE A 1 104 ? -7.162 -5.829 2.357 1.00 94.69 104 ILE A C 1
ATOM 873 O O . ILE A 1 104 ? -6.675 -6.904 2.007 1.00 94.69 104 ILE A O 1
ATOM 877 N N . ILE A 1 105 ? -7.691 -4.964 1.506 1.00 96.50 105 ILE A N 1
ATOM 878 C CA . ILE A 1 105 ? -7.742 -5.149 0.062 1.00 96.50 105 ILE A CA 1
ATOM 879 C C . ILE A 1 105 ? -6.672 -4.285 -0.581 1.00 96.50 105 ILE A C 1
ATOM 881 O O . ILE A 1 105 ? -6.450 -3.151 -0.160 1.00 96.50 105 ILE A O 1
ATOM 885 N N . VAL A 1 106 ? -6.017 -4.837 -1.597 1.00 97.81 106 VAL A N 1
ATOM 886 C CA . VAL A 1 106 ? -5.056 -4.142 -2.447 1.00 97.81 106 VAL A CA 1
ATOM 887 C C . VAL A 1 106 ? -5.503 -4.283 -3.893 1.00 97.81 106 VAL A C 1
ATOM 889 O O . VAL A 1 106 ? -5.475 -5.388 -4.436 1.00 97.81 106 VAL A O 1
ATOM 892 N N . GLU A 1 107 ? -5.874 -3.167 -4.508 1.00 97.44 107 GLU A N 1
ATOM 893 C CA . GLU A 1 107 ? -6.087 -3.058 -5.951 1.00 97.44 107 GLU A CA 1
ATOM 894 C C . GLU A 1 107 ? -4.773 -2.635 -6.601 1.00 97.44 107 GLU A C 1
ATOM 896 O O . GLU A 1 107 ? -4.255 -1.557 -6.311 1.00 97.44 107 GLU A O 1
ATOM 901 N N . ASP A 1 108 ? -4.235 -3.473 -7.476 1.00 97.31 108 ASP A N 1
ATOM 902 C CA . ASP A 1 108 ? -2.972 -3.266 -8.172 1.00 97.31 108 ASP A CA 1
ATOM 903 C C . ASP A 1 108 ? -3.210 -3.057 -9.673 1.00 97.31 108 ASP A C 1
ATOM 905 O O . ASP A 1 108 ? -3.733 -3.928 -10.373 1.00 97.31 108 ASP A O 1
ATOM 909 N N . LYS A 1 109 ? -2.807 -1.882 -10.161 1.00 95.12 109 LYS A N 1
ATOM 910 C CA . LYS A 1 109 ? -2.863 -1.461 -11.567 1.00 95.12 109 LYS A CA 1
ATOM 911 C C . LYS A 1 109 ? -1.470 -1.243 -12.164 1.00 95.12 109 LYS A C 1
ATOM 913 O O . LYS A 1 109 ? -1.338 -0.649 -13.231 1.00 95.12 109 LYS A O 1
ATOM 918 N N . THR A 1 110 ? -0.413 -1.717 -11.500 1.00 93.25 110 THR A N 1
ATOM 919 C CA . THR A 1 110 ? 0.968 -1.605 -12.004 1.00 93.25 110 THR A CA 1
ATOM 920 C C . THR A 1 110 ? 1.169 -2.328 -13.335 1.00 93.25 110 THR A C 1
ATOM 922 O O . THR A 1 110 ? 2.030 -1.929 -14.122 1.00 93.25 110 THR A O 1
ATOM 925 N N . ASN A 1 111 ? 0.358 -3.356 -13.609 1.00 89.31 111 ASN A N 1
ATOM 926 C CA . ASN A 1 111 ? 0.268 -4.001 -14.909 1.00 89.31 111 ASN A CA 1
ATOM 927 C C . ASN A 1 111 ? -0.924 -3.435 -15.715 1.00 89.31 111 ASN A C 1
ATOM 929 O O . ASN A 1 111 ? -2.075 -3.678 -15.345 1.00 89.31 111 ASN A O 1
ATOM 933 N N . PRO A 1 112 ? -0.681 -2.741 -16.843 1.00 82.06 112 PRO A N 1
ATOM 934 C CA . PRO A 1 112 ? -1.748 -2.169 -17.664 1.00 82.06 112 PRO A CA 1
ATOM 935 C C . PRO A 1 112 ? -2.602 -3.218 -18.393 1.00 82.06 112 PRO A C 1
ATOM 937 O O . PRO A 1 112 ? -3.708 -2.905 -18.826 1.00 82.06 112 PRO A O 1
ATOM 940 N N . GLU A 1 113 ? -2.114 -4.451 -18.553 1.00 86.12 113 GLU A N 1
ATOM 941 C CA . GLU A 1 113 ? -2.852 -5.528 -19.228 1.00 86.12 113 GLU A CA 1
ATOM 942 C C . GLU A 1 113 ? -3.783 -6.284 -18.276 1.00 86.12 113 GLU A C 1
ATOM 944 O O . GLU A 1 113 ? -4.747 -6.916 -18.710 1.00 86.12 113 GLU A O 1
ATOM 949 N N . LYS A 1 114 ? -3.492 -6.246 -16.972 1.00 88.44 114 LYS A N 1
ATOM 950 C CA . LYS A 1 114 ? -4.211 -7.031 -15.974 1.00 88.44 114 LYS A CA 1
ATOM 951 C C . LYS A 1 114 ? -4.186 -6.342 -14.619 1.00 88.44 114 LYS A C 1
ATOM 953 O O . LYS A 1 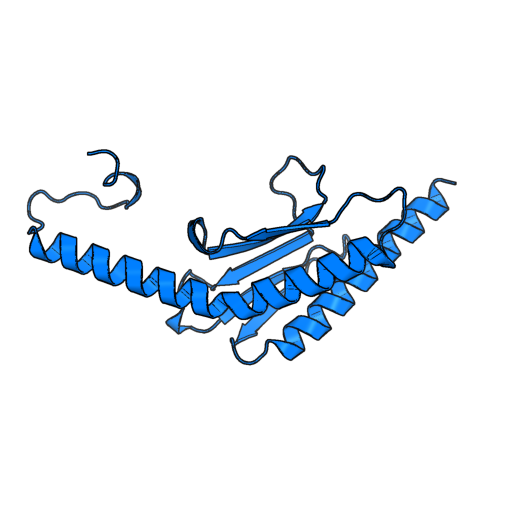114 ? -3.154 -6.299 -13.957 1.00 88.44 114 LYS A O 1
ATOM 958 N N . HIS A 1 115 ? -5.356 -5.891 -14.184 1.00 92.94 115 HIS A N 1
ATOM 959 C CA . HIS A 1 115 ? -5.552 -5.441 -12.812 1.00 92.94 115 HIS A CA 1
ATOM 960 C C . HIS A 1 115 ? -5.664 -6.645 -11.875 1.00 92.94 115 HIS A C 1
ATOM 962 O O . HIS A 1 115 ? -6.286 -7.656 -12.220 1.00 92.94 115 HIS A O 1
ATOM 968 N N . GLU A 1 116 ? -5.072 -6.535 -10.691 1.00 95.50 116 GLU A N 1
ATOM 969 C CA . GLU A 1 116 ? -5.076 -7.598 -9.690 1.00 95.50 116 GLU A CA 1
ATOM 970 C C . GLU A 1 116 ? -5.631 -7.091 -8.362 1.00 95.50 116 GLU A C 1
ATOM 972 O O . GLU A 1 116 ? -5.173 -6.086 -7.828 1.00 95.50 116 GLU A O 1
ATOM 977 N N . THR A 1 117 ? -6.586 -7.829 -7.801 1.00 97.50 117 THR A N 1
ATOM 978 C CA . THR A 1 117 ? -7.112 -7.582 -6.457 1.00 97.50 117 THR A CA 1
ATOM 979 C C . THR A 1 117 ? -6.570 -8.655 -5.523 1.00 97.50 117 THR A C 1
ATOM 981 O O . THR A 1 117 ? -6.730 -9.852 -5.780 1.00 97.50 117 THR A O 1
ATOM 984 N N . ARG A 1 118 ? -5.912 -8.244 -4.438 1.00 96.94 118 ARG A N 1
ATOM 985 C CA . ARG A 1 118 ? -5.345 -9.147 -3.425 1.00 96.94 118 ARG A CA 1
ATOM 986 C C . ARG A 1 118 ? -5.934 -8.838 -2.058 1.00 96.94 118 ARG A C 1
ATOM 988 O O . ARG A 1 118 ? -6.140 -7.678 -1.714 1.00 96.94 118 ARG A O 1
ATOM 995 N N . GLU A 1 119 ? -6.166 -9.884 -1.274 1.00 96.69 119 GLU A N 1
ATOM 996 C CA . GLU A 1 119 ? -6.670 -9.765 0.091 1.00 96.69 119 GLU A CA 1
ATOM 997 C C . GLU A 1 119 ? -5.593 -10.185 1.098 1.00 96.69 119 GLU A C 1
ATOM 999 O O . GLU A 1 119 ? -4.886 -11.179 0.900 1.00 96.69 119 GLU A O 1
ATOM 1004 N N . TYR A 1 120 ? -5.486 -9.437 2.193 1.00 95.81 120 TYR A N 1
ATOM 1005 C CA . TYR A 1 120 ? -4.516 -9.662 3.257 1.00 95.81 120 TYR A CA 1
ATOM 1006 C C . TYR A 1 120 ? -5.174 -9.540 4.619 1.00 95.81 120 TYR A C 1
ATOM 1008 O O . TYR A 1 120 ? -5.982 -8.648 4.865 1.00 95.81 120 TYR A O 1
ATOM 1016 N N . ASN A 1 121 ? -4.731 -10.370 5.552 1.00 92.62 121 ASN A N 1
ATOM 1017 C CA . ASN A 1 121 ? -4.936 -10.118 6.969 1.00 92.62 121 ASN A CA 1
ATOM 1018 C C . ASN A 1 121 ? -3.818 -9.224 7.524 1.00 92.62 121 ASN A C 1
ATOM 1020 O O . ASN A 1 121 ? -2.702 -9.219 6.998 1.00 92.62 121 ASN A O 1
ATOM 1024 N N . ARG A 1 122 ? -4.057 -8.544 8.656 1.00 85.88 122 ARG A N 1
ATOM 1025 C CA . ARG A 1 122 ? -3.039 -7.700 9.330 1.00 85.88 122 ARG A CA 1
ATOM 1026 C C . ARG A 1 122 ? -1.706 -8.414 9.601 1.00 85.88 122 ARG A C 1
ATOM 1028 O O . ARG A 1 122 ? -0.657 -7.778 9.611 1.00 85.88 122 ARG A O 1
ATOM 1035 N N . SER A 1 123 ? -1.731 -9.730 9.821 1.00 89.75 123 SER A N 1
ATOM 1036 C CA . SER A 1 123 ? -0.531 -10.539 10.080 1.00 89.75 123 SER A CA 1
ATOM 1037 C C . SER A 1 123 ? 0.314 -10.822 8.833 1.00 89.75 123 SER A C 1
ATOM 1039 O O . SER A 1 123 ? 1.457 -11.254 8.957 1.00 89.75 123 SER A O 1
ATOM 1041 N N . GLN A 1 124 ? -0.209 -10.572 7.631 1.00 95.44 124 GLN A N 1
ATOM 1042 C CA . GLN A 1 124 ? 0.445 -10.895 6.360 1.00 95.44 124 GLN A CA 1
ATOM 1043 C C . GLN A 1 124 ? 1.264 -9.726 5.796 1.00 95.44 124 GLN A C 1
ATOM 1045 O O . GLN A 1 124 ? 1.491 -9.657 4.591 1.00 95.44 124 GLN A O 1
ATOM 1050 N N . ILE A 1 125 ? 1.746 -8.825 6.658 1.00 95.31 125 ILE A N 1
ATOM 1051 C CA . ILE A 1 125 ? 2.494 -7.632 6.241 1.00 95.31 125 ILE A CA 1
ATOM 1052 C C . ILE A 1 125 ? 3.756 -7.955 5.428 1.00 95.31 125 ILE A C 1
ATOM 1054 O O . ILE A 1 125 ? 4.078 -7.236 4.488 1.00 95.31 125 ILE A O 1
ATOM 1058 N N . PHE A 1 126 ? 4.454 -9.049 5.747 1.00 96.62 126 PHE A N 1
ATOM 1059 C CA . PHE A 1 126 ? 5.640 -9.466 4.992 1.00 96.62 126 PHE A CA 1
ATOM 1060 C C . PHE A 1 126 ? 5.276 -9.953 3.594 1.00 96.62 126 PHE A C 1
ATOM 1062 O O . PHE A 1 126 ? 5.882 -9.510 2.629 1.00 96.62 126 PHE A O 1
ATOM 1069 N N . LYS A 1 127 ? 4.214 -10.765 3.486 1.00 97.94 127 LYS A N 1
ATOM 1070 C CA . LYS A 1 127 ? 3.677 -11.193 2.192 1.00 97.94 127 LYS A CA 1
ATOM 1071 C C . LYS A 1 127 ? 3.283 -9.978 1.352 1.00 97.94 127 LYS A C 1
ATOM 1073 O O . LYS A 1 127 ? 3.698 -9.895 0.210 1.00 97.94 127 LYS A O 1
ATOM 1078 N N . PHE A 1 128 ? 2.558 -9.021 1.940 1.00 98.00 128 PHE A N 1
ATOM 1079 C CA . PHE A 1 128 ? 2.238 -7.750 1.286 1.00 98.00 128 PHE A CA 1
ATOM 1080 C C . PHE A 1 128 ? 3.496 -7.004 0.819 1.00 98.00 128 PHE A C 1
ATOM 1082 O O . PHE A 1 128 ? 3.500 -6.457 -0.276 1.00 98.00 128 PHE A O 1
ATOM 1089 N N . GLY A 1 129 ? 4.557 -6.971 1.630 1.00 97.81 129 GLY A N 1
ATOM 1090 C CA . GLY A 1 129 ? 5.823 -6.334 1.267 1.00 97.81 129 GLY A CA 1
ATOM 1091 C C . GLY A 1 129 ? 6.485 -6.970 0.043 1.00 97.81 129 GLY A C 1
ATOM 1092 O O . GLY A 1 129 ? 6.884 -6.240 -0.865 1.00 97.81 129 GLY A O 1
ATOM 1093 N N . ASP A 1 130 ? 6.551 -8.302 -0.001 1.00 98.06 130 ASP A N 1
ATOM 1094 C CA . ASP A 1 130 ? 7.079 -9.056 -1.148 1.00 98.06 130 ASP A CA 1
ATOM 1095 C C . ASP A 1 130 ? 6.230 -8.789 -2.403 1.00 98.06 130 ASP A C 1
ATOM 1097 O O . ASP A 1 130 ? 6.732 -8.373 -3.446 1.00 98.06 130 ASP A O 1
ATOM 1101 N N . ASP A 1 131 ? 4.912 -8.917 -2.251 1.00 98.00 131 ASP A N 1
ATOM 1102 C CA . ASP A 1 131 ? 3.908 -8.673 -3.281 1.00 98.00 131 ASP A CA 1
ATOM 1103 C C . ASP A 1 131 ? 3.981 -7.244 -3.852 1.00 98.00 131 ASP A C 1
ATOM 1105 O O . ASP A 1 131 ? 3.862 -7.036 -5.065 1.00 98.00 131 ASP A O 1
ATOM 1109 N N . LEU A 1 132 ? 4.174 -6.245 -2.989 1.00 98.00 132 LEU A N 1
ATOM 1110 C CA . LEU A 1 132 ? 4.336 -4.844 -3.365 1.00 98.00 132 LEU A CA 1
ATOM 1111 C C . LEU A 1 132 ? 5.650 -4.633 -4.130 1.00 98.00 132 LEU A C 1
ATOM 1113 O O . LEU A 1 132 ? 5.653 -3.934 -5.144 1.00 98.00 132 LEU A O 1
ATOM 1117 N N . ALA A 1 133 ? 6.751 -5.237 -3.678 1.00 97.94 133 ALA A N 1
ATOM 1118 C CA . ALA A 1 133 ? 8.039 -5.149 -4.360 1.00 97.94 133 ALA A CA 1
ATOM 1119 C C . ALA A 1 133 ? 7.954 -5.695 -5.790 1.00 97.94 133 ALA A C 1
ATOM 1121 O O . ALA A 1 133 ? 8.352 -4.995 -6.724 1.00 97.94 133 ALA A O 1
ATOM 1122 N N . ASP A 1 134 ? 7.353 -6.870 -5.976 1.00 97.12 134 ASP A N 1
ATOM 1123 C CA . ASP A 1 134 ? 7.151 -7.474 -7.298 1.00 97.12 134 ASP A CA 1
ATOM 1124 C C . ASP A 1 134 ? 6.320 -6.571 -8.220 1.00 97.12 134 ASP A C 1
ATOM 1126 O O . ASP A 1 134 ? 6.666 -6.353 -9.383 1.00 97.12 134 ASP A O 1
ATOM 1130 N N . SER A 1 135 ? 5.249 -5.984 -7.683 1.00 97.25 135 SER A N 1
ATOM 1131 C CA . SER A 1 135 ? 4.371 -5.057 -8.417 1.00 97.25 135 SER A CA 1
ATOM 1132 C C . SER A 1 135 ? 5.139 -3.823 -8.894 1.00 97.25 135 SER A C 1
ATOM 1134 O O . SER A 1 135 ? 5.046 -3.411 -10.052 1.00 97.25 135 SER A O 1
ATOM 1136 N N . MET A 1 136 ? 5.981 -3.270 -8.023 1.00 96.69 136 MET A N 1
ATOM 1137 C CA . MET A 1 136 ? 6.803 -2.114 -8.353 1.00 96.69 136 MET A CA 1
ATOM 1138 C C . MET A 1 136 ? 7.941 -2.432 -9.328 1.00 96.69 136 MET A C 1
ATOM 1140 O O . MET A 1 136 ? 8.295 -1.580 -10.144 1.00 96.69 136 MET A O 1
ATOM 1144 N N . VAL A 1 137 ? 8.514 -3.638 -9.283 1.00 95.62 137 VAL A N 1
ATOM 1145 C CA . VAL A 1 137 ? 9.500 -4.081 -10.281 1.00 95.62 137 VAL A CA 1
ATOM 1146 C C . VAL A 1 137 ? 8.858 -4.117 -11.665 1.00 95.62 137 VAL A C 1
ATOM 1148 O O . VAL A 1 137 ? 9.386 -3.482 -12.581 1.00 95.62 137 VAL A O 1
ATOM 1151 N N . ARG A 1 138 ? 7.681 -4.746 -11.795 1.00 94.00 138 ARG A N 1
ATOM 1152 C CA . ARG A 1 138 ? 6.916 -4.777 -13.056 1.00 94.00 138 ARG A CA 1
ATOM 1153 C C . ARG A 1 138 ? 6.623 -3.373 -13.579 1.00 94.00 138 ARG A C 1
ATOM 1155 O O . ARG A 1 138 ? 6.823 -3.083 -14.758 1.00 94.00 138 ARG A O 1
ATOM 1162 N N . TYR A 1 139 ? 6.207 -2.474 -12.689 1.00 94.94 139 TYR A N 1
ATOM 1163 C CA . TYR A 1 139 ? 5.960 -1.078 -13.034 1.00 94.94 139 TYR A CA 1
ATOM 1164 C C . TYR A 1 139 ? 7.196 -0.390 -13.645 1.00 94.94 139 TYR A C 1
ATOM 1166 O O . TYR A 1 139 ? 7.126 0.235 -14.710 1.00 94.94 139 TYR A O 1
ATOM 1174 N N . LEU A 1 140 ? 8.351 -0.534 -12.986 1.00 94.44 140 LEU A N 1
ATOM 1175 C CA . LEU A 1 140 ? 9.616 0.058 -13.426 1.00 94.44 140 LEU A CA 1
ATOM 1176 C C . LEU A 1 140 ? 10.107 -0.531 -14.754 1.00 94.44 140 LEU A C 1
ATOM 1178 O O . LEU A 1 140 ? 10.665 0.201 -15.576 1.00 94.44 140 LEU A O 1
ATOM 1182 N N . GLU A 1 141 ? 9.913 -1.830 -14.978 1.00 93.38 141 GLU A N 1
ATOM 1183 C CA . GLU A 1 141 ? 10.203 -2.478 -16.261 1.00 93.38 141 GLU A CA 1
ATOM 1184 C C . GLU A 1 141 ? 9.372 -1.856 -17.384 1.00 93.38 141 GLU A C 1
ATOM 1186 O O . GLU A 1 141 ? 9.942 -1.410 -18.384 1.00 93.38 141 GLU A O 1
ATOM 1191 N N . GLY A 1 142 ? 8.066 -1.681 -17.166 1.00 91.44 142 GLY A N 1
ATOM 1192 C CA . GLY A 1 142 ? 7.176 -1.025 -18.124 1.00 91.44 142 GLY A CA 1
ATOM 1193 C C . GLY A 1 142 ? 7.623 0.396 -18.490 1.00 91.44 142 GLY A C 1
ATOM 1194 O O . GLY A 1 142 ? 7.631 0.761 -19.668 1.00 91.44 142 GLY A O 1
ATOM 1195 N N . ILE A 1 143 ? 8.061 1.203 -17.514 1.00 90.94 143 ILE A N 1
ATOM 1196 C CA . ILE A 1 143 ? 8.615 2.547 -17.783 1.00 90.94 143 ILE A CA 1
ATOM 1197 C C . ILE A 1 143 ? 9.860 2.466 -18.676 1.00 90.94 143 ILE A C 1
ATOM 1199 O O . ILE A 1 143 ? 10.012 3.243 -19.629 1.00 90.94 143 ILE A O 1
ATOM 1203 N N . ARG A 1 144 ? 10.776 1.540 -18.370 1.00 90.88 144 ARG A N 1
ATOM 1204 C CA . ARG A 1 144 ? 12.040 1.385 -19.105 1.00 90.88 144 ARG A CA 1
ATOM 1205 C C . ARG A 1 144 ? 11.800 0.931 -20.538 1.00 90.88 144 ARG A C 1
ATOM 1207 O O . ARG A 1 144 ? 12.458 1.435 -21.446 1.00 90.88 144 ARG A O 1
ATOM 1214 N N . GLU A 1 145 ? 10.859 0.022 -20.760 1.00 89.56 145 GLU A N 1
ATOM 1215 C CA . GLU A 1 145 ? 10.485 -0.427 -22.102 1.00 89.56 145 GLU A CA 1
ATOM 1216 C C . GLU A 1 145 ? 9.874 0.694 -22.943 1.00 89.56 145 GLU A C 1
ATOM 1218 O O . GLU A 1 145 ? 10.271 0.875 -24.096 1.00 89.56 145 GLU A O 1
ATOM 1223 N N . ARG A 1 146 ? 8.963 1.490 -22.367 1.00 85.81 146 ARG A N 1
ATOM 1224 C CA . ARG A 1 146 ? 8.388 2.662 -23.050 1.00 85.81 146 ARG A CA 1
ATOM 1225 C C . ARG A 1 146 ? 9.464 3.681 -23.418 1.00 85.81 146 ARG A C 1
ATOM 1227 O O . ARG A 1 146 ? 9.474 4.17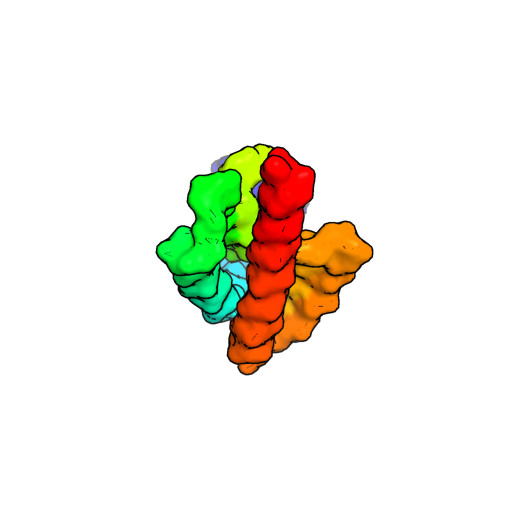4 -24.541 1.00 85.81 146 ARG A O 1
ATOM 1234 N N . SER A 1 147 ? 10.412 3.927 -22.513 1.00 82.75 147 SER A N 1
ATOM 1235 C CA . SER A 1 147 ? 11.536 4.839 -22.762 1.00 82.75 147 SER A CA 1
ATOM 1236 C C . SER A 1 147 ? 12.455 4.344 -23.886 1.00 82.75 147 SER A C 1
ATOM 1238 O O . SER A 1 147 ? 12.925 5.151 -24.679 1.00 82.75 147 SER A O 1
ATOM 1240 N N . LYS A 1 148 ? 12.686 3.026 -23.996 1.00 82.75 148 LYS A N 1
ATOM 1241 C CA . LYS A 1 148 ? 13.473 2.432 -25.094 1.00 82.75 148 LYS A CA 1
ATOM 1242 C C . LYS A 1 148 ? 12.778 2.534 -26.451 1.00 82.75 148 LYS A C 1
ATOM 1244 O O . LYS A 1 148 ? 13.460 2.728 -27.443 1.00 82.75 148 LYS A O 1
ATOM 1249 N N . LYS A 1 149 ? 11.450 2.377 -26.504 1.00 78.25 149 LYS A N 1
ATOM 1250 C CA . LYS A 1 149 ? 10.669 2.477 -27.754 1.00 78.25 149 LYS A CA 1
ATOM 1251 C C . LYS A 1 149 ? 10.547 3.913 -28.275 1.00 78.25 149 LYS A C 1
ATOM 1253 O O . LYS A 1 149 ? 10.274 4.099 -29.453 1.00 78.25 149 LYS A O 1
ATOM 1258 N N . ALA A 1 150 ? 10.685 4.902 -27.393 1.00 69.12 150 ALA A N 1
ATOM 1259 C CA . ALA A 1 150 ? 10.601 6.321 -27.730 1.00 69.12 150 ALA A CA 1
ATOM 1260 C C . ALA A 1 150 ? 11.948 6.940 -28.162 1.00 69.12 150 ALA A C 1
ATOM 1262 O O . ALA A 1 150 ? 11.959 8.095 -28.585 1.00 69.12 150 ALA A O 1
ATOM 1263 N N . SER A 1 151 ? 13.056 6.199 -28.026 1.00 56.41 151 SER A N 1
ATOM 1264 C CA . SER A 1 151 ? 14.407 6.596 -28.447 1.00 56.41 151 SER A CA 1
ATOM 1265 C C . SER A 1 151 ? 14.788 5.968 -29.779 1.00 56.41 151 SER A C 1
ATOM 1267 O O . SER A 1 151 ? 15.700 6.553 -30.403 1.00 56.41 151 SER A O 1
#

Radius of gyration: 19.2 Å; chains: 1; bounding box: 53×34×54 Å

pLDDT: mean 86.73, std 13.46, range [45.72, 98.31]